Protein AF-A0A357V6F8-F1 (afdb_monomer_lite)

Foldseek 3Di:
DDDDDDDDAPDPPDDDDDDDDDDDQVPFEQDKDFQEACDPVCPPPPHHYDRHHDTDIDGDYDPPRD

Structure (mmCIF, N/CA/C/O backbone):
data_AF-A0A357V6F8-F1
#
_entry.id   AF-A0A357V6F8-F1
#
loop_
_atom_site.group_PDB
_atom_site.id
_atom_site.type_symbol
_atom_site.label_atom_id
_atom_site.label_alt_id
_atom_site.label_comp_id
_atom_site.label_asym_id
_atom_site.label_entity_id
_atom_site.label_seq_id
_atom_site.pdbx_PDB_ins_code
_atom_site.Cartn_x
_atom_site.Cartn_y
_atom_site.Cartn_z
_atom_site.occupancy
_atom_site.B_iso_or_equiv
_atom_site.auth_seq_id
_atom_site.auth_comp_id
_atom_site.auth_asym_id
_atom_site.auth_atom_id
_atom_site.pdbx_PDB_model_num
ATOM 1 N N . THR A 1 1 ? 15.418 6.141 -3.501 1.00 73.19 1 THR A N 1
ATOM 2 C CA . THR A 1 1 ? 14.237 7.026 -3.411 1.00 73.19 1 THR A CA 1
ATOM 3 C C . THR A 1 1 ? 13.226 6.385 -2.488 1.00 73.19 1 THR A C 1
ATOM 5 O O . THR A 1 1 ? 13.134 5.162 -2.502 1.00 73.19 1 THR A O 1
ATOM 8 N N . LEU A 1 2 ? 12.526 7.170 -1.670 1.00 88.06 2 LEU A N 1
ATOM 9 C CA . LEU A 1 2 ? 11.487 6.695 -0.753 1.00 88.06 2 LEU A CA 1
ATOM 10 C C . LEU A 1 2 ? 10.146 7.297 -1.177 1.00 88.06 2 LEU A C 1
ATOM 12 O O . LEU A 1 2 ? 10.080 8.498 -1.421 1.00 88.06 2 LEU A O 1
ATOM 16 N N . PHE A 1 3 ? 9.101 6.473 -1.235 1.00 90.19 3 PHE A N 1
ATOM 17 C CA . PHE A 1 3 ? 7.721 6.935 -1.360 1.00 90.19 3 PHE A CA 1
ATOM 18 C C . PHE A 1 3 ? 7.052 6.865 0.012 1.00 90.19 3 PHE A C 1
ATOM 20 O O 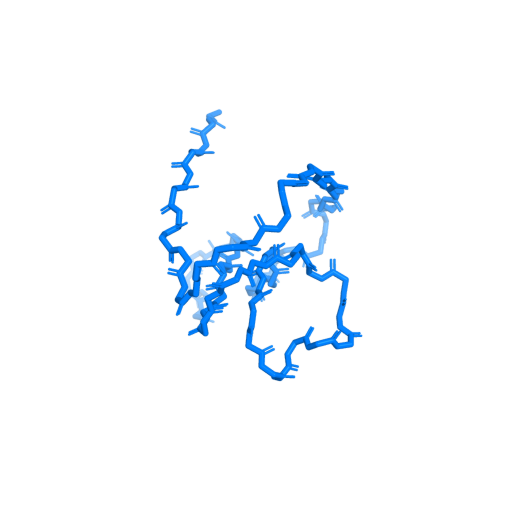. PHE A 1 3 ? 7.198 5.868 0.718 1.00 90.19 3 PHE A O 1
ATOM 27 N N . GLN A 1 4 ? 6.319 7.913 0.378 1.00 95.94 4 GLN A N 1
ATOM 28 C CA . GLN A 1 4 ? 5.445 7.923 1.548 1.00 95.94 4 GLN A CA 1
ATOM 29 C C . GLN A 1 4 ? 4.026 8.214 1.071 1.00 95.94 4 GLN A C 1
ATOM 31 O O . GLN A 1 4 ? 3.793 9.214 0.397 1.00 95.94 4 GLN A O 1
ATOM 36 N N . ILE A 1 5 ? 3.096 7.317 1.394 1.00 96.06 5 ILE A N 1
ATOM 37 C CA . ILE A 1 5 ? 1.697 7.388 0.967 1.00 96.06 5 ILE A CA 1
ATOM 38 C C . ILE A 1 5 ? 0.840 7.392 2.228 1.00 96.06 5 ILE A C 1
ATOM 40 O O . ILE A 1 5 ? 0.951 6.489 3.055 1.00 96.06 5 ILE A O 1
ATOM 44 N N . TRP A 1 6 ? 0.003 8.415 2.367 1.00 97.00 6 TRP A N 1
ATOM 45 C CA . TRP A 1 6 ? -0.963 8.533 3.453 1.00 97.00 6 TRP A CA 1
ATOM 46 C C . TRP A 1 6 ? -2.340 8.164 2.917 1.00 97.00 6 TRP A C 1
ATOM 48 O O . TRP A 1 6 ? -2.742 8.644 1.860 1.00 97.00 6 TRP A O 1
ATOM 58 N N . ILE A 1 7 ? -3.043 7.291 3.634 1.00 96.75 7 ILE A N 1
ATOM 59 C CA . ILE A 1 7 ? -4.366 6.805 3.244 1.00 96.75 7 ILE A CA 1
ATOM 60 C C . ILE A 1 7 ? -5.321 7.117 4.383 1.00 96.75 7 ILE A C 1
ATOM 62 O O . ILE A 1 7 ? -5.136 6.630 5.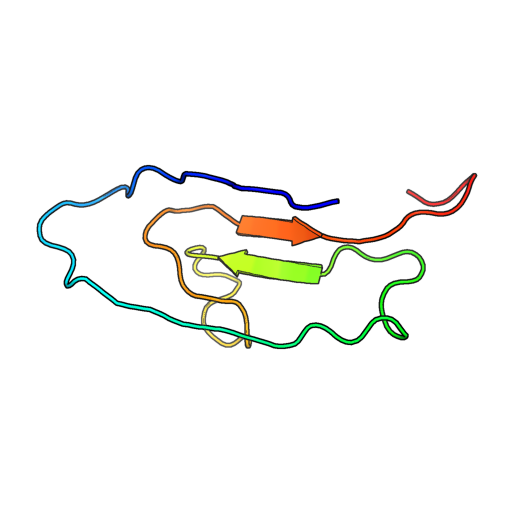499 1.00 96.75 7 ILE A O 1
ATOM 66 N N . GLU A 1 8 ? -6.340 7.918 4.091 1.00 97.38 8 GLU A N 1
ATOM 67 C CA . GLU A 1 8 ? -7.432 8.156 5.025 1.00 97.38 8 GLU A CA 1
ATOM 68 C C . GLU A 1 8 ? -8.302 6.892 5.133 1.00 97.38 8 GLU A C 1
ATOM 70 O O . GLU A 1 8 ? -8.767 6.373 4.107 1.00 97.38 8 GLU A O 1
ATOM 75 N N . PRO A 1 9 ? -8.516 6.356 6.346 1.00 97.12 9 PRO A N 1
ATOM 76 C CA . PRO A 1 9 ? -9.396 5.216 6.527 1.00 97.12 9 PRO A CA 1
ATOM 77 C C . PRO A 1 9 ? -10.865 5.560 6.268 1.00 97.12 9 PRO A C 1
ATOM 79 O O . PRO A 1 9 ? -11.324 6.648 6.594 1.00 97.12 9 PRO A O 1
ATOM 82 N N . ASN A 1 10 ? -11.648 4.592 5.795 1.00 97.25 10 ASN A N 1
ATOM 83 C CA . ASN A 1 10 ? -13.099 4.745 5.624 1.00 97.25 10 ASN A CA 1
ATOM 84 C C . ASN A 1 10 ? -13.918 4.512 6.903 1.00 97.25 10 ASN A C 1
ATOM 86 O O . ASN A 1 10 ? -15.147 4.496 6.857 1.00 97.25 10 ASN A O 1
ATOM 90 N N . LYS A 1 11 ? -13.257 4.290 8.042 1.00 96.06 11 LYS A N 1
ATOM 91 C CA . LYS A 1 11 ? -13.908 4.064 9.333 1.00 96.06 11 LYS A CA 1
ATOM 92 C C . LYS A 1 11 ? -13.080 4.633 10.477 1.00 96.06 11 LYS A C 1
ATOM 94 O O . LYS A 1 11 ? -11.856 4.709 10.401 1.00 96.06 11 LYS A O 1
ATOM 99 N N . THR A 1 12 ? -13.757 4.986 11.560 1.00 96.38 12 THR A N 1
ATOM 100 C CA . THR A 1 12 ? -13.143 5.492 12.792 1.00 96.38 12 THR A CA 1
ATOM 101 C C . THR A 1 12 ? -12.940 4.367 13.813 1.00 96.38 12 THR A C 1
ATOM 103 O O . THR A 1 12 ? -13.376 3.233 13.608 1.00 96.38 12 THR A O 1
ATOM 106 N N . GLY A 1 13 ? -12.232 4.658 14.911 1.00 96.19 13 GLY A N 1
ATOM 107 C CA . GLY A 1 13 ? -12.041 3.702 16.015 1.00 96.19 13 GLY A CA 1
ATOM 108 C C . GLY A 1 13 ? -11.157 2.497 15.673 1.00 96.19 13 GLY A C 1
ATOM 109 O O . GLY A 1 13 ? -11.232 1.459 16.327 1.00 96.19 13 GLY A O 1
ATOM 110 N N . ILE A 1 14 ? -10.335 2.614 14.631 1.00 95.12 14 ILE A N 1
ATOM 111 C CA . ILE A 1 14 ? -9.393 1.573 14.225 1.00 95.12 14 ILE A CA 1
ATOM 112 C C . ILE A 1 14 ? -8.276 1.482 15.262 1.00 95.12 14 ILE A C 1
ATOM 114 O O . ILE A 1 14 ? -7.695 2.497 15.642 1.00 95.12 14 ILE A O 1
ATOM 118 N N . GLN A 1 15 ? -7.942 0.261 15.678 1.00 95.56 15 GLN A N 1
ATOM 119 C CA . GLN A 1 15 ? -6.782 0.030 16.532 1.00 95.56 15 GLN A CA 1
ATOM 120 C C . GLN A 1 15 ? -5.482 0.340 15.770 1.00 95.56 15 GLN A C 1
ATOM 122 O O . GLN A 1 15 ? -5.281 -0.210 14.681 1.00 95.56 15 GLN A O 1
ATOM 127 N N . PRO A 1 16 ? -4.597 1.198 16.312 1.00 95.06 16 PRO A N 1
ATOM 128 C CA . PRO A 1 16 ? -3.295 1.453 15.712 1.00 95.06 16 PRO A CA 1
ATOM 129 C C . PRO A 1 16 ? -2.495 0.159 15.557 1.00 95.06 16 PRO A C 1
ATOM 131 O O . PRO A 1 16 ? -2.475 -0.681 16.456 1.00 95.06 16 PRO A O 1
ATOM 134 N N . ARG A 1 17 ? -1.808 0.008 14.423 1.00 95.06 17 ARG A N 1
ATOM 135 C CA . ARG A 1 17 ? -0.919 -1.128 14.159 1.00 95.06 17 ARG A CA 1
ATOM 136 C C . ARG A 1 17 ? 0.224 -0.740 13.235 1.00 95.06 17 ARG A C 1
ATOM 138 O O . ARG A 1 17 ? 0.155 0.274 12.541 1.00 95.06 17 ARG A O 1
ATOM 145 N N . TRP A 1 18 ? 1.246 -1.584 13.218 1.00 95.75 18 TRP A N 1
ATOM 146 C CA . TRP A 1 18 ? 2.394 -1.480 12.332 1.00 95.75 18 TRP A CA 1
ATOM 147 C C . TRP A 1 18 ? 2.679 -2.843 11.714 1.00 95.75 18 TRP A C 1
ATOM 149 O O . TRP A 1 18 ? 2.849 -3.813 12.447 1.00 95.75 18 TRP A O 1
ATOM 159 N N . ASP A 1 19 ? 2.786 -2.884 10.388 1.00 93.62 19 ASP A N 1
ATOM 160 C CA . ASP A 1 19 ? 3.114 -4.089 9.634 1.00 93.62 19 ASP A CA 1
ATOM 161 C C . ASP A 1 19 ? 4.192 -3.778 8.596 1.00 93.62 19 ASP A C 1
ATOM 163 O O . ASP A 1 19 ? 4.280 -2.667 8.068 1.00 93.62 19 ASP A O 1
ATOM 167 N N . ALA A 1 20 ? 5.013 -4.777 8.287 1.00 94.81 20 ALA A N 1
ATOM 168 C CA . ALA A 1 20 ? 6.044 -4.672 7.270 1.00 94.81 20 ALA A CA 1
ATOM 169 C C . ALA A 1 20 ? 6.146 -5.977 6.486 1.00 94.81 20 ALA A C 1
ATOM 171 O O . ALA A 1 20 ? 6.112 -7.069 7.052 1.00 94.81 20 ALA A O 1
ATOM 172 N N . ARG A 1 21 ? 6.331 -5.852 5.173 1.00 89.81 21 ARG A N 1
ATOM 173 C CA . ARG A 1 21 ? 6.512 -6.980 4.263 1.00 89.81 21 ARG A CA 1
ATOM 174 C C . ARG A 1 21 ? 7.668 -6.703 3.313 1.00 89.81 21 ARG A C 1
ATOM 176 O O . ARG A 1 21 ? 7.891 -5.569 2.889 1.00 89.81 21 ARG A O 1
ATOM 183 N N . LYS A 1 22 ? 8.421 -7.754 2.985 1.00 88.44 22 LYS A N 1
ATOM 184 C CA . LYS A 1 22 ? 9.437 -7.707 1.932 1.00 88.44 22 LYS A CA 1
ATOM 185 C C . LYS A 1 22 ? 8.780 -8.025 0.595 1.00 88.44 22 LYS A C 1
ATOM 187 O O . LYS A 1 22 ? 8.093 -9.031 0.481 1.00 88.44 22 LYS A O 1
ATOM 192 N N . PHE A 1 23 ? 9.074 -7.208 -0.406 1.00 81.94 23 PHE A N 1
ATOM 193 C CA . PHE A 1 23 ? 8.654 -7.425 -1.787 1.00 81.94 23 PHE A CA 1
ATOM 194 C C . PHE A 1 23 ? 9.898 -7.786 -2.610 1.00 81.94 23 PHE A C 1
ATOM 196 O O . PHE A 1 23 ? 10.755 -6.913 -2.809 1.00 81.94 23 PHE A O 1
ATOM 203 N N . PRO A 1 24 ? 10.072 -9.049 -3.044 1.00 73.88 24 PRO A N 1
ATOM 204 C CA . PRO A 1 24 ? 11.194 -9.457 -3.888 1.00 73.88 24 PRO A CA 1
ATOM 205 C C . PRO A 1 24 ? 11.268 -8.612 -5.168 1.00 73.88 24 PRO A C 1
ATOM 207 O O . PRO A 1 24 ? 10.259 -8.131 -5.680 1.00 73.88 24 PRO A O 1
ATOM 210 N N . LYS A 1 25 ? 12.472 -8.318 -5.663 1.00 66.56 25 LYS A N 1
ATOM 211 C CA . LYS A 1 25 ? 12.643 -7.514 -6.891 1.00 66.56 25 LYS A CA 1
ATOM 212 C C . LYS A 1 25 ? 12.458 -8.346 -8.160 1.00 66.56 25 LYS A C 1
ATOM 214 O O . LYS A 1 25 ? 11.999 -7.813 -9.164 1.00 66.56 25 LYS A O 1
ATOM 219 N N . ASP A 1 26 ? 12.745 -9.640 -8.078 1.00 62.91 26 ASP A N 1
ATOM 220 C CA . ASP A 1 26 ? 12.893 -10.51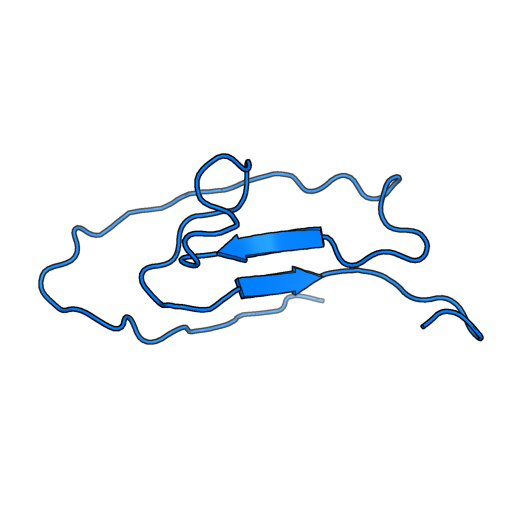3 -9.246 1.00 62.91 26 ASP A CA 1
ATOM 221 C C . ASP A 1 26 ? 11.554 -10.973 -9.853 1.00 62.91 26 ASP A C 1
ATOM 223 O O . ASP A 1 26 ? 11.535 -11.555 -10.932 1.00 62.91 26 ASP A O 1
ATOM 227 N N . SER A 1 27 ? 10.421 -10.673 -9.207 1.00 56.28 27 SER A N 1
ATOM 228 C CA . SER A 1 27 ? 9.071 -11.061 -9.648 1.00 56.28 27 SER A CA 1
ATOM 229 C C . SER A 1 27 ? 8.285 -9.960 -10.383 1.00 56.28 27 SER A C 1
ATOM 231 O O . SER A 1 27 ? 7.119 -10.171 -10.705 1.00 56.28 27 SER A O 1
ATOM 233 N N . ARG A 1 28 ? 8.879 -8.783 -10.645 1.00 59.75 28 ARG A N 1
ATOM 234 C CA . ARG A 1 28 ? 8.143 -7.556 -11.040 1.00 59.75 28 ARG A CA 1
ATOM 235 C C . ARG A 1 28 ? 8.196 -7.168 -12.521 1.00 59.75 28 ARG A C 1
ATOM 237 O O . ARG A 1 28 ? 7.839 -6.043 -12.857 1.00 59.75 28 ARG A O 1
ATOM 244 N N . GLY A 1 29 ? 8.649 -8.058 -13.404 1.00 59.34 29 GLY A N 1
ATOM 245 C CA . GLY A 1 29 ? 8.613 -7.799 -14.847 1.00 59.34 29 GLY A CA 1
ATOM 246 C C . GLY A 1 29 ? 7.181 -7.852 -15.382 1.00 59.34 29 GLY A C 1
ATOM 247 O O . GLY A 1 29 ? 6.570 -8.919 -15.346 1.00 59.34 29 GLY A O 1
ATOM 248 N N . GLY A 1 30 ? 6.656 -6.717 -15.851 1.00 66.62 30 GLY A N 1
ATOM 249 C CA . GLY A 1 30 ? 5.399 -6.637 -16.603 1.00 66.62 30 GLY A CA 1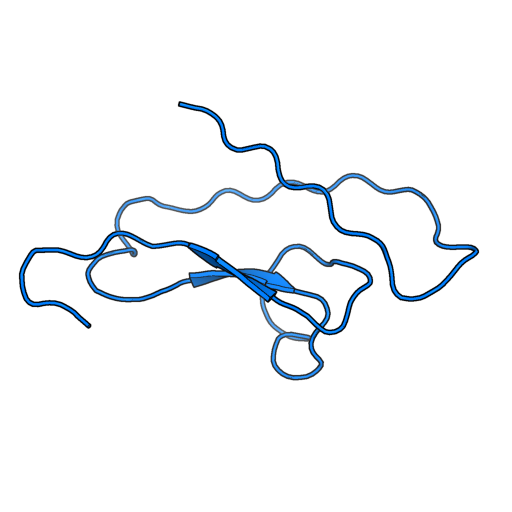
ATOM 250 C C . GLY A 1 30 ? 4.108 -6.889 -15.817 1.00 66.62 30 GLY A C 1
ATOM 251 O O . GLY A 1 30 ? 3.077 -7.141 -16.432 1.00 66.62 30 GLY A O 1
ATOM 252 N N . ARG A 1 31 ? 4.125 -6.883 -14.473 1.00 79.75 31 ARG A N 1
ATOM 253 C CA . ARG A 1 31 ? 2.910 -7.062 -13.650 1.00 79.75 31 ARG A CA 1
ATOM 254 C C . ARG A 1 31 ? 2.918 -6.158 -12.421 1.00 79.75 31 ARG A C 1
ATOM 256 O O . ARG A 1 31 ? 3.942 -6.001 -11.755 1.00 79.75 31 ARG A O 1
ATOM 263 N N . LEU A 1 32 ? 1.753 -5.599 -12.106 1.00 87.75 32 LEU A N 1
ATOM 264 C CA . LEU A 1 32 ? 1.509 -4.851 -10.877 1.00 87.75 32 LEU A CA 1
ATOM 265 C C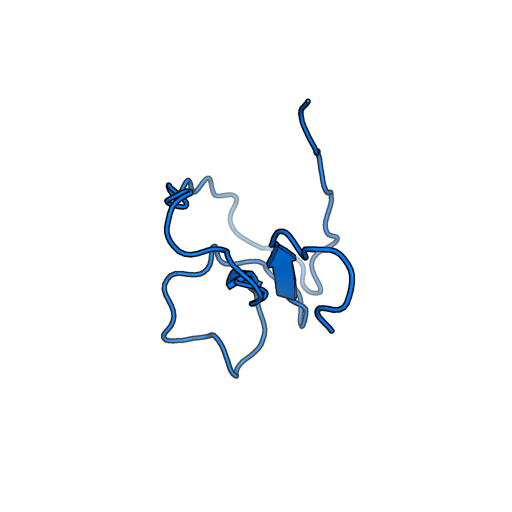 . LEU A 1 32 ? 1.199 -5.814 -9.722 1.00 87.75 32 LEU A C 1
ATOM 267 O O . LEU A 1 32 ? 0.282 -6.628 -9.819 1.00 87.75 32 LEU A O 1
ATOM 271 N N . GLU A 1 33 ? 1.947 -5.708 -8.625 1.00 89.38 33 GLU A N 1
ATOM 272 C CA . GLU A 1 33 ? 1.711 -6.457 -7.387 1.00 89.38 33 GLU A CA 1
ATOM 273 C C . GLU A 1 33 ? 0.910 -5.605 -6.396 1.00 89.38 33 GLU A C 1
ATOM 275 O O . GLU A 1 33 ? 1.135 -4.398 -6.277 1.00 89.38 33 GLU A O 1
ATOM 280 N N . VAL A 1 34 ? -0.010 -6.230 -5.660 1.00 93.69 34 VAL A N 1
ATOM 281 C CA . VAL A 1 34 ? -0.751 -5.575 -4.576 1.00 93.69 34 VAL A CA 1
ATOM 282 C C . VAL A 1 34 ? 0.159 -5.455 -3.352 1.00 93.69 34 VAL A C 1
ATOM 284 O O . VAL A 1 34 ? 0.485 -6.444 -2.701 1.00 93.69 34 VAL A O 1
ATOM 287 N N . LEU A 1 35 ? 0.568 -4.229 -3.026 1.00 94.25 35 LEU A N 1
ATOM 288 C CA . LEU A 1 35 ? 1.441 -3.946 -1.883 1.00 94.25 35 LEU A CA 1
ATOM 289 C C . LEU A 1 35 ? 0.641 -3.825 -0.585 1.00 94.25 35 LEU A C 1
ATOM 291 O O . LEU A 1 35 ? 1.055 -4.318 0.467 1.00 94.25 35 LEU A O 1
ATOM 295 N N . ALA A 1 36 ? -0.505 -3.152 -0.670 1.00 96.38 36 ALA A N 1
ATOM 296 C CA . ALA A 1 36 ? -1.423 -2.946 0.436 1.00 96.38 36 ALA A CA 1
ATOM 297 C C . ALA A 1 36 ? -2.867 -2.890 -0.072 1.00 96.38 36 ALA A C 1
ATOM 299 O O . ALA A 1 36 ? -3.107 -2.310 -1.130 1.00 96.38 36 ALA A O 1
ATOM 300 N N . SER A 1 37 ? -3.828 -3.465 0.650 1.00 97.75 37 SER A N 1
ATOM 301 C CA . SER A 1 37 ? -5.235 -3.470 0.238 1.00 97.75 37 SER A CA 1
ATOM 302 C C . SER A 1 37 ? -6.203 -3.561 1.413 1.00 97.75 37 SER A C 1
ATOM 304 O O . SER A 1 37 ? -5.898 -4.124 2.466 1.00 97.75 37 SER A O 1
ATOM 306 N N . GLY A 1 38 ? -7.377 -2.969 1.228 1.00 97.44 38 GLY A N 1
ATOM 307 C CA . GLY A 1 38 ? -8.562 -3.227 2.044 1.00 97.44 38 GLY A CA 1
ATOM 308 C C . GLY A 1 38 ? -9.748 -3.728 1.218 1.00 97.44 38 GLY A C 1
ATOM 309 O O . GLY A 1 38 ? -10.846 -3.860 1.760 1.00 97.44 38 GLY A O 1
ATOM 310 N N . ARG A 1 39 ? -9.541 -4.029 -0.074 1.00 97.94 39 ARG A N 1
ATOM 311 C CA . ARG A 1 39 ? -10.579 -4.575 -0.960 1.00 97.94 39 ARG A CA 1
ATOM 312 C C . ARG A 1 39 ? -10.894 -6.017 -0.579 1.00 97.94 39 ARG A C 1
ATOM 314 O O . ARG A 1 39 ? -9.996 -6.806 -0.291 1.00 97.94 39 ARG A O 1
ATOM 321 N N . ALA A 1 40 ? -12.163 -6.402 -0.694 1.00 96.56 40 ALA A N 1
ATOM 322 C CA . ALA A 1 40 ? -12.595 -7.776 -0.423 1.00 96.56 40 ALA A CA 1
ATOM 323 C C . ALA A 1 40 ? -11.898 -8.817 -1.321 1.00 96.56 40 ALA A C 1
ATOM 325 O O . ALA A 1 40 ? -11.610 -9.919 -0.864 1.00 96.56 40 ALA A O 1
ATOM 326 N N . ALA A 1 41 ? -11.587 -8.452 -2.570 1.00 96.38 41 ALA A N 1
ATOM 327 C CA . ALA A 1 41 ? -10.927 -9.329 -3.537 1.00 96.38 41 ALA A CA 1
ATOM 328 C C . ALA A 1 41 ? -9.498 -9.743 -3.135 1.00 96.38 41 ALA A C 1
ATOM 330 O O . ALA A 1 41 ? -9.018 -10.768 -3.607 1.00 96.38 41 ALA A O 1
ATOM 331 N N . ASP A 1 42 ? -8.835 -8.982 -2.256 1.00 96.19 42 ASP A N 1
ATOM 332 C CA . ASP A 1 42 ? -7.448 -9.236 -1.846 1.00 96.19 42 ASP A CA 1
ATOM 333 C C . ASP A 1 42 ? -7.347 -9.803 -0.415 1.00 96.19 42 ASP A C 1
ATOM 335 O O . ASP A 1 42 ? -6.249 -9.907 0.133 1.00 96.19 42 ASP A O 1
ATOM 339 N N . LYS A 1 43 ? -8.478 -10.152 0.218 1.00 91.88 43 LYS A N 1
ATOM 340 C CA . LYS A 1 43 ? -8.552 -10.511 1.647 1.00 91.88 43 LYS A CA 1
ATOM 341 C C . LYS A 1 43 ? -7.673 -11.707 2.035 1.00 91.88 43 LYS A C 1
ATOM 343 O O . LYS A 1 43 ? -7.153 -11.728 3.146 1.00 91.88 43 LYS A O 1
ATOM 348 N N . ASP A 1 44 ? -7.505 -12.659 1.122 1.00 92.25 44 ASP A N 1
ATOM 349 C CA . ASP A 1 44 ? -6.731 -13.890 1.337 1.00 92.25 44 ASP A CA 1
ATOM 350 C C . ASP A 1 44 ? -5.332 -13.822 0.695 1.00 92.25 44 ASP A C 1
ATOM 352 O O . ASP A 1 44 ? -4.682 -14.842 0.467 1.00 92.25 44 ASP A O 1
ATOM 356 N N . THR A 1 45 ? -4.866 -12.612 0.375 1.00 90.56 45 THR A N 1
ATOM 357 C CA . THR A 1 45 ? -3.509 -12.366 -0.126 1.00 90.56 45 THR A CA 1
ATOM 358 C C . THR A 1 45 ? -2.564 -11.992 1.012 1.00 90.56 45 THR A C 1
ATOM 360 O O . THR A 1 45 ? -2.959 -11.794 2.158 1.00 90.56 45 THR A O 1
ATOM 363 N N . ASP A 1 46 ? -1.285 -11.857 0.690 1.00 90.38 46 ASP A N 1
ATOM 364 C CA . ASP A 1 46 ? -0.248 -11.382 1.600 1.00 90.38 46 ASP A CA 1
ATOM 365 C C . ASP A 1 46 ? -0.072 -9.849 1.561 1.00 90.38 46 ASP A C 1
ATOM 367 O O . ASP A 1 46 ? 0.943 -9.317 2.026 1.00 90.38 46 ASP A O 1
ATOM 371 N N . ALA A 1 47 ? -1.023 -9.111 0.981 1.00 93.88 47 ALA A N 1
ATOM 372 C CA . ALA A 1 47 ? -0.997 -7.653 0.953 1.00 93.88 47 ALA A CA 1
ATOM 373 C C . ALA A 1 47 ? -1.063 -7.057 2.368 1.00 93.88 47 ALA A C 1
ATOM 375 O O . ALA A 1 47 ? -1.765 -7.554 3.250 1.00 93.88 47 ALA A O 1
ATOM 376 N N . LEU A 1 48 ? -0.364 -5.939 2.585 1.00 96.56 48 LEU A N 1
ATOM 377 C CA . LEU A 1 48 ? -0.502 -5.193 3.835 1.00 96.56 48 LEU A CA 1
ATOM 378 C C . LEU A 1 48 ? -1.937 -4.677 3.970 1.00 96.56 48 LEU A C 1
ATOM 380 O O . LEU A 1 48 ? -2.474 -4.049 3.060 1.00 96.56 48 LEU A O 1
ATOM 384 N N . VAL A 1 49 ? -2.566 -4.899 5.119 1.00 96.31 49 VAL A N 1
ATOM 385 C CA . VAL A 1 49 ? -3.950 -4.457 5.303 1.00 96.31 49 VAL A CA 1
ATOM 386 C C . VAL A 1 49 ? -3.993 -2.929 5.368 1.00 96.31 49 VAL A C 1
ATOM 388 O O . VAL A 1 49 ? -3.187 -2.311 6.071 1.00 96.31 49 VAL A O 1
ATOM 391 N N . ILE A 1 50 ? -4.975 -2.314 4.712 1.00 97.25 50 ILE A N 1
ATOM 392 C CA . ILE A 1 50 ? -5.390 -0.918 4.932 1.00 97.25 50 ILE A CA 1
ATOM 393 C C . ILE A 1 50 ? -6.892 -0.871 5.208 1.00 97.25 50 ILE A C 1
ATOM 395 O O . ILE A 1 50 ? -7.643 -1.760 4.820 1.00 97.25 50 ILE A O 1
ATOM 399 N N . HIS A 1 51 ? -7.352 0.160 5.910 1.00 97.19 51 HIS A N 1
ATOM 400 C CA . HIS A 1 51 ? -8.766 0.309 6.265 1.00 97.19 51 HIS A CA 1
ATOM 401 C C . HIS A 1 51 ? -9.489 1.232 5.287 1.00 97.19 51 HIS A C 1
ATOM 403 O O . HIS A 1 51 ? -10.066 2.236 5.685 1.00 97.19 51 HIS A O 1
ATOM 409 N N . GLN A 1 52 ? -9.408 0.902 4.002 1.00 97.81 52 GLN A N 1
ATOM 410 C CA . GLN A 1 52 ? -10.032 1.635 2.906 1.00 97.81 52 GLN A CA 1
ATOM 411 C C . GLN A 1 52 ? -10.403 0.643 1.798 1.00 97.81 52 GLN A C 1
ATOM 413 O O . GLN A 1 52 ? -9.674 -0.328 1.602 1.00 97.81 52 GLN A O 1
ATOM 418 N N . ASP A 1 53 ? -11.490 0.882 1.062 1.00 97.62 53 ASP A N 1
ATOM 419 C CA . ASP A 1 53 ? -11.843 0.075 -0.118 1.00 97.62 53 ASP A CA 1
ATOM 420 C C . ASP A 1 53 ? -10.982 0.488 -1.322 1.00 97.62 53 ASP A C 1
ATOM 422 O O . ASP A 1 53 ? -11.421 1.131 -2.272 1.00 97.62 53 ASP A O 1
ATOM 426 N N . ALA A 1 54 ? -9.687 0.208 -1.207 1.00 97.56 54 ALA A N 1
ATOM 427 C CA . ALA A 1 54 ? -8.666 0.576 -2.171 1.00 97.56 54 ALA A CA 1
ATOM 428 C C . ALA A 1 54 ? -7.497 -0.412 -2.109 1.00 97.56 54 ALA A C 1
ATOM 430 O O . ALA A 1 54 ? -7.339 -1.155 -1.136 1.00 97.56 54 ALA A O 1
ATOM 431 N N . ALA A 1 55 ? -6.659 -0.381 -3.143 1.00 97.56 55 ALA A N 1
ATOM 432 C CA . ALA A 1 55 ? -5.385 -1.081 -3.169 1.00 97.56 55 ALA A CA 1
ATOM 433 C C . ALA A 1 55 ? -4.273 -0.165 -3.681 1.00 97.56 55 ALA A C 1
ATOM 435 O O . ALA A 1 55 ? -4.466 0.614 -4.614 1.00 97.56 55 ALA A O 1
ATOM 436 N N . VAL A 1 56 ? -3.095 -0.299 -3.081 1.00 96.25 56 VAL A N 1
ATOM 437 C CA . VAL A 1 56 ? -1.846 0.278 -3.569 1.00 96.25 56 VAL A CA 1
ATOM 438 C C . VAL A 1 56 ? -1.124 -0.804 -4.351 1.00 96.25 56 VAL A C 1
ATOM 440 O O . VAL A 1 56 ? -0.758 -1.840 -3.792 1.00 96.25 56 VAL A O 1
ATOM 443 N N . LEU A 1 57 ? -0.913 -0.552 -5.638 1.00 93.62 57 LEU A N 1
ATOM 444 C CA . LEU A 1 57 ? -0.188 -1.452 -6.521 1.00 93.62 57 LEU A CA 1
ATOM 445 C C . LEU A 1 57 ? 1.204 -0.902 -6.827 1.00 93.62 57 LEU A C 1
ATOM 447 O O . LEU A 1 57 ? 1.398 0.311 -6.907 1.00 93.62 57 LEU A O 1
ATOM 451 N N . GLY A 1 58 ? 2.169 -1.794 -7.021 1.00 90.38 58 GLY A N 1
ATOM 452 C CA . GLY A 1 58 ? 3.523 -1.425 -7.411 1.00 90.38 58 GLY A CA 1
ATOM 453 C C . GLY A 1 58 ? 4.127 -2.418 -8.389 1.00 90.38 58 GLY A C 1
ATOM 454 O O . GLY A 1 58 ? 3.923 -3.623 -8.287 1.00 90.38 58 GLY A O 1
ATOM 455 N N . GLY A 1 59 ? 4.909 -1.905 -9.329 1.00 87.44 59 GLY A N 1
ATOM 456 C CA . GLY A 1 59 ? 5.591 -2.710 -10.332 1.00 87.44 59 GLY A CA 1
ATOM 457 C C . GLY A 1 59 ? 6.589 -1.873 -11.115 1.00 87.44 59 GLY A C 1
ATOM 458 O O . GLY A 1 59 ? 6.760 -0.678 -10.866 1.00 87.44 59 GLY A O 1
ATOM 459 N N . THR A 1 60 ? 7.285 -2.509 -12.045 1.00 85.69 60 THR A N 1
ATOM 460 C CA . THR A 1 60 ? 8.154 -1.823 -12.999 1.00 85.69 60 THR A CA 1
ATOM 461 C C . THR A 1 60 ? 7.775 -2.301 -14.385 1.00 85.69 60 THR A C 1
ATOM 463 O O . THR A 1 60 ? 7.840 -3.494 -14.661 1.00 85.69 60 THR A O 1
ATOM 466 N N . LEU A 1 61 ? 7.374 -1.361 -15.234 1.00 84.88 61 LEU A N 1
ATOM 467 C CA . LEU A 1 61 ? 7.042 -1.629 -16.626 1.00 84.88 61 LEU A CA 1
ATOM 468 C C . LEU A 1 61 ? 8.243 -1.276 -17.497 1.00 84.88 61 LEU A C 1
ATOM 470 O O . LEU A 1 61 ? 8.873 -0.227 -17.312 1.00 84.88 61 LEU A O 1
ATOM 474 N N . LYS A 1 62 ? 8.582 -2.159 -18.430 1.00 86.12 62 LYS A N 1
ATOM 475 C CA . LYS A 1 62 ? 9.527 -1.862 -19.508 1.00 86.12 62 LYS A CA 1
ATOM 476 C C . LYS A 1 62 ? 8.813 -1.112 -20.629 1.00 86.12 62 LYS A C 1
ATOM 478 O O . LYS A 1 62 ? 7.590 -1.078 -20.709 1.00 86.12 62 LYS A O 1
ATOM 483 N N . ALA A 1 63 ? 9.595 -0.512 -21.520 1.00 89.94 63 ALA A N 1
ATOM 484 C CA . ALA A 1 63 ? 9.045 0.126 -22.707 1.00 89.94 63 ALA A CA 1
ATOM 485 C C . ALA A 1 63 ? 8.223 -0.886 -23.529 1.00 89.94 63 ALA A C 1
ATOM 487 O O . ALA A 1 63 ? 8.734 -1.947 -23.885 1.00 89.94 63 ALA A O 1
ATOM 488 N N . GLY A 1 64 ? 6.968 -0.535 -23.821 1.00 89.69 64 GLY A N 1
ATOM 489 C CA . GLY A 1 64 ? 6.028 -1.381 -24.561 1.00 89.69 64 GLY A CA 1
ATOM 490 C C . GLY A 1 64 ? 5.241 -2.392 -23.717 1.00 89.69 64 GLY A C 1
ATOM 491 O O . GLY A 1 64 ? 4.462 -3.139 -24.297 1.00 89.69 64 GLY A O 1
ATOM 492 N N . GLU A 1 65 ? 5.427 -2.435 -22.393 1.00 85.75 65 GLU A N 1
ATOM 493 C CA . GLU A 1 65 ? 4.563 -3.197 -21.475 1.00 85.75 65 GLU A CA 1
ATOM 494 C C . GLU A 1 65 ? 3.378 -2.326 -21.003 1.00 85.75 65 GLU A C 1
ATOM 496 O O . GLU A 1 65 ? 3.564 -1.133 -20.747 1.00 85.75 65 GLU A O 1
ATOM 501 N N . GLU A 1 66 ? 2.187 -2.928 -20.879 1.00 78.25 66 GLU A N 1
ATOM 502 C CA . GLU A 1 66 ? 0.929 -2.306 -20.410 1.00 78.25 66 GLU A CA 1
ATOM 503 C C . GLU A 1 66 ? 0.417 -2.951 -19.113 1.00 78.25 66 GLU A C 1
ATOM 505 O O . GLU A 1 66 ? 0.503 -4.197 -18.992 1.00 78.25 66 GLU A 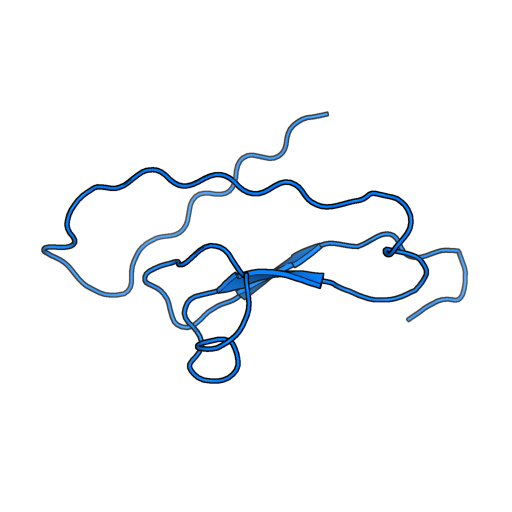O 1
#

Secondary structure (DSSP, 8-state):
---------SSSSPPP--------STT-BS--EEEEE-SGGGTTSSPEE-SSS-EEEE-BPPTT--

Radius of gyration: 13.6 Å; chains: 1; bounding box: 28×22×41 Å

Sequence (66 aa):
TLFQIWIEPNKTGIQPRWDARKFPKDSRGGRLEVLASGRAADKDTDALVIHQDAAVLGGTLKAGEE

pLDDT: mean 89.64, std 10.48, range [56.28, 97.94]